Protein AF-A0A4Y7Q0K2-F1 (afdb_monomer_lite)

Organism: NCBI:txid50990

Radius of gyration: 13.65 Å; chains: 1; bounding box: 32×36×33 Å

Sequence (118 aa):
MREDTLIECLKYTPNLRTNSIDCTNTTLRALTVDDSDPSTILCPSLQCLKLGGAAGFSNDTMKALILSRWGANESHNAYVPGKELKQVGYRPRPTDKWLESDHEIAKCINEGFSFSDE

Secondary structure (DSSP, 8-state):
--HHHHHHHHHT-TT--EEEE--BHHHHHHTS--TT-GGG-S-TT--EEEE-TT-B--HHHHHHHHHHHB----SS----TT-B--EEE----TT-THHHH-HHHHHHHHTT-EEE--

Structure (mmCIF, N/CA/C/O backbone):
data_AF-A0A4Y7Q0K2-F1
#
_entry.id   AF-A0A4Y7Q0K2-F1
#
loop_
_atom_site.group_PDB
_atom_site.id
_atom_site.type_symbol
_atom_site.label_atom_id
_atom_site.label_alt_id
_atom_site.label_comp_id
_atom_site.label_asym_id
_atom_site.label_entity_id
_atom_site.label_seq_id
_atom_site.pdbx_PDB_ins_code
_atom_site.Cartn_x
_atom_site.Cartn_y
_atom_site.Cartn_z
_atom_site.occupancy
_atom_site.B_iso_or_equiv
_atom_site.auth_seq_id
_atom_site.auth_comp_id
_atom_site.auth_asym_id
_atom_site.auth_atom_id
_atom_site.pdbx_PDB_model_num
ATOM 1 N N . MET A 1 1 ? 7.693 -18.795 -1.993 1.00 64.81 1 MET A N 1
ATOM 2 C CA . MET A 1 1 ? 6.332 -18.861 -1.408 1.00 64.81 1 MET A CA 1
ATOM 3 C C . MET A 1 1 ? 5.335 -18.619 -2.538 1.00 64.81 1 MET A C 1
ATOM 5 O O . MET A 1 1 ? 5.685 -17.867 -3.438 1.00 64.81 1 MET A O 1
ATOM 9 N N . ARG A 1 2 ? 4.171 -19.285 -2.569 1.00 83.44 2 ARG A N 1
ATOM 10 C CA . ARG A 1 2 ? 3.106 -18.954 -3.541 1.00 83.44 2 ARG A CA 1
ATOM 11 C C . ARG A 1 2 ? 2.334 -17.731 -3.044 1.00 83.44 2 ARG A C 1
ATOM 13 O O . ARG A 1 2 ? 2.215 -17.567 -1.832 1.00 83.44 2 ARG A O 1
ATOM 20 N N . GLU A 1 3 ? 1.807 -16.911 -3.950 1.00 83.81 3 GLU A N 1
ATOM 21 C CA . GLU A 1 3 ? 1.058 -15.701 -3.572 1.00 83.81 3 GLU A CA 1
ATOM 22 C C . GLU A 1 3 ? -0.149 -16.012 -2.679 1.00 83.81 3 GLU A C 1
ATOM 24 O O . GLU A 1 3 ? -0.356 -15.325 -1.686 1.00 83.81 3 GLU A O 1
ATOM 29 N N . ASP A 1 4 ? -0.875 -17.101 -2.947 1.00 87.25 4 ASP A N 1
ATOM 30 C CA . ASP A 1 4 ? -2.029 -17.503 -2.131 1.00 87.25 4 ASP A CA 1
ATOM 31 C C . ASP A 1 4 ? -1.639 -17.783 -0.675 1.00 87.25 4 ASP A C 1
ATOM 33 O O . ASP A 1 4 ? -2.311 -17.339 0.253 1.00 87.25 4 ASP A O 1
ATOM 37 N N . THR A 1 5 ? -0.506 -18.465 -0.469 1.00 90.00 5 THR A N 1
ATOM 38 C CA . THR A 1 5 ? 0.027 -18.745 0.870 1.00 90.00 5 THR A CA 1
ATOM 39 C C . THR A 1 5 ? 0.435 -17.456 1.577 1.00 90.00 5 THR A C 1
ATOM 41 O O . THR A 1 5 ? 0.188 -17.312 2.769 1.00 90.00 5 THR A O 1
ATOM 44 N N . LEU A 1 6 ? 1.031 -16.502 0.853 1.00 88.50 6 LEU A N 1
ATOM 45 C CA . LEU A 1 6 ? 1.370 -15.197 1.417 1.00 88.50 6 LEU A CA 1
ATOM 46 C C . LEU A 1 6 ? 0.106 -14.446 1.854 1.00 88.50 6 LEU A C 1
ATOM 48 O O . LEU A 1 6 ? 0.035 -13.981 2.988 1.00 88.50 6 LEU A O 1
ATOM 52 N N . ILE A 1 7 ? -0.895 -14.356 0.977 1.00 90.56 7 ILE A N 1
ATOM 53 C CA . ILE A 1 7 ? -2.177 -13.695 1.257 1.00 90.56 7 ILE A CA 1
ATOM 54 C C . ILE A 1 7 ? -2.861 -14.335 2.470 1.00 90.56 7 ILE A C 1
ATOM 56 O O . ILE A 1 7 ? -3.371 -13.630 3.339 1.00 90.56 7 ILE A O 1
ATOM 60 N N . GLU A 1 8 ? -2.835 -15.662 2.567 1.00 90.81 8 GLU A N 1
ATOM 61 C CA . GLU A 1 8 ? -3.354 -16.389 3.721 1.00 90.81 8 GLU A CA 1
ATOM 62 C C . GLU A 1 8 ? -2.594 -16.035 5.006 1.00 90.81 8 GLU A C 1
ATOM 64 O O . GLU A 1 8 ? -3.220 -15.691 6.006 1.00 90.81 8 GLU A O 1
ATOM 69 N N . CYS A 1 9 ? -1.258 -16.002 4.985 1.00 91.44 9 CYS A N 1
ATOM 70 C CA . CYS A 1 9 ? -0.466 -15.560 6.137 1.00 91.44 9 CYS A CA 1
ATOM 71 C C . CYS A 1 9 ? -0.786 -14.113 6.561 1.00 91.44 9 CYS A C 1
AT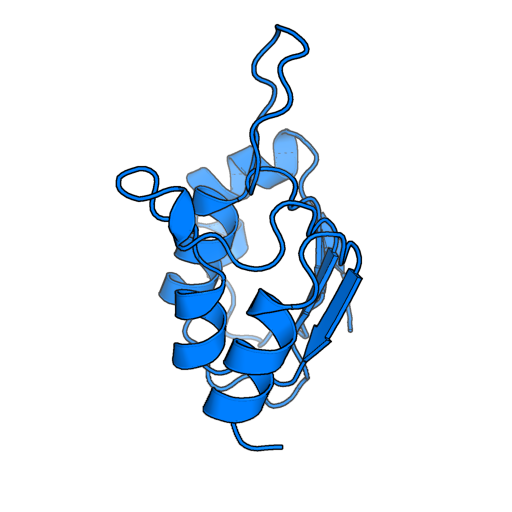OM 73 O O . CYS A 1 9 ? -0.820 -13.811 7.75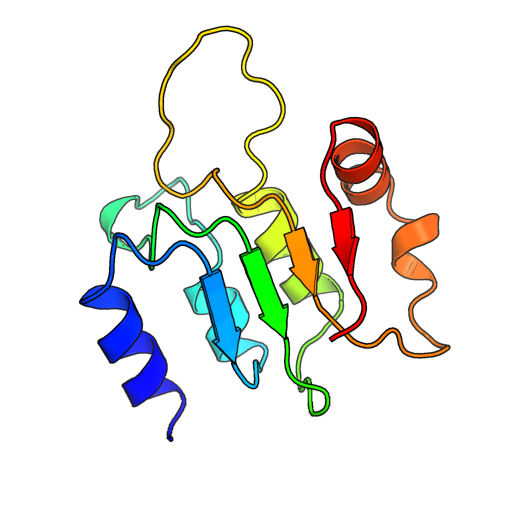7 1.00 91.44 9 CYS A O 1
ATOM 75 N N . LEU A 1 10 ? -1.055 -13.219 5.604 1.00 90.62 10 LEU A N 1
ATOM 76 C CA . LEU A 1 10 ? -1.409 -11.823 5.881 1.00 90.62 10 LEU A CA 1
ATOM 77 C C . LEU A 1 10 ? -2.761 -11.696 6.605 1.00 90.62 10 LEU A C 1
ATOM 79 O O . LEU A 1 10 ? -2.898 -10.853 7.493 1.00 90.62 10 LEU A O 1
ATOM 83 N N . LYS A 1 11 ? -3.729 -12.585 6.327 1.00 90.56 11 LYS A N 1
ATOM 84 C CA . LYS A 1 11 ? -5.006 -12.649 7.072 1.00 90.56 11 LYS A CA 1
ATOM 85 C C . LYS A 1 11 ? -4.800 -12.920 8.562 1.00 90.56 11 LYS A C 1
ATOM 87 O O . LYS A 1 11 ? -5.517 -12.374 9.395 1.00 90.56 11 LYS A O 1
ATOM 92 N N . TYR A 1 12 ? -3.804 -13.736 8.905 1.00 91.88 12 TYR A N 1
ATOM 93 C CA . TYR A 1 12 ? -3.497 -14.105 10.289 1.00 91.88 12 TYR A CA 1
ATOM 94 C C . TYR A 1 12 ? -2.529 -13.139 10.990 1.00 91.88 12 TYR A C 1
ATOM 96 O O . TYR A 1 12 ? -2.161 -13.366 12.142 1.00 91.88 12 TYR A O 1
ATOM 104 N N . THR A 1 13 ? -2.122 -12.047 10.334 1.00 92.88 13 THR A N 1
ATOM 105 C CA . THR A 1 13 ? -1.173 -11.063 10.883 1.00 92.88 13 THR A CA 1
ATOM 106 C C . THR A 1 13 ? -1.729 -9.630 10.832 1.00 92.88 13 THR A C 1
ATOM 108 O O . THR A 1 13 ? -1.131 -8.737 10.230 1.00 92.88 13 THR A O 1
ATOM 111 N N . PRO A 1 14 ? -2.866 -9.347 11.502 1.00 90.88 14 PRO A N 1
ATOM 112 C CA . PRO A 1 14 ? -3.542 -8.051 11.392 1.00 90.88 14 PRO A CA 1
ATOM 113 C C . PRO A 1 14 ? -2.707 -6.870 11.915 1.00 90.88 14 PRO A C 1
ATOM 115 O O . PRO A 1 14 ? -2.812 -5.758 11.405 1.00 90.88 14 PRO A O 1
ATOM 118 N N . ASN A 1 15 ? -1.831 -7.127 12.891 1.00 92.88 15 ASN A N 1
ATOM 119 C CA . ASN A 1 15 ? -0.968 -6.126 13.522 1.00 92.88 15 ASN A CA 1
ATOM 120 C C . ASN A 1 15 ? 0.361 -5.900 12.774 1.00 92.88 15 ASN A C 1
ATOM 122 O O . ASN A 1 15 ? 1.262 -5.249 13.310 1.00 92.88 15 ASN A O 1
ATOM 126 N N . LEU A 1 16 ? 0.532 -6.477 11.578 1.00 93.44 16 LEU A N 1
ATOM 127 C CA . LEU A 1 16 ? 1.751 -6.321 10.790 1.00 93.44 16 LEU A CA 1
ATOM 128 C C . LEU A 1 16 ? 1.907 -4.861 10.352 1.00 93.44 16 LEU A C 1
ATOM 130 O O . LEU A 1 16 ? 1.115 -4.361 9.560 1.00 93.44 16 LEU A O 1
ATOM 134 N N . ARG A 1 17 ? 2.944 -4.188 10.864 1.00 92.62 17 ARG A N 1
ATOM 135 C CA . ARG A 1 17 ? 3.222 -2.770 10.567 1.00 92.62 17 ARG A CA 1
ATOM 136 C C . ARG A 1 17 ? 4.161 -2.560 9.395 1.00 92.62 17 ARG A C 1
ATOM 138 O O . ARG A 1 17 ? 3.999 -1.604 8.643 1.00 92.62 17 ARG A O 1
ATOM 145 N N . THR A 1 18 ? 5.121 -3.459 9.245 1.00 90.94 18 THR A N 1
ATOM 146 C CA . THR A 1 18 ? 6.129 -3.399 8.193 1.00 90.94 18 THR A CA 1
ATOM 147 C C . THR A 1 18 ? 6.175 -4.741 7.502 1.00 90.94 18 THR A C 1
ATOM 149 O O . THR A 1 18 ? 6.262 -5.768 8.174 1.00 90.94 18 THR A O 1
ATOM 152 N N . ASN A 1 19 ? 6.140 -4.735 6.175 1.00 87.81 19 ASN A N 1
ATOM 153 C CA . ASN A 1 19 ? 6.296 -5.946 5.387 1.00 87.81 19 ASN A CA 1
ATOM 154 C C . ASN A 1 19 ? 7.265 -5.724 4.226 1.00 87.81 19 ASN A C 1
ATOM 156 O O . ASN A 1 19 ? 7.330 -4.625 3.680 1.00 87.81 19 ASN A O 1
ATOM 160 N N . SER A 1 20 ? 7.994 -6.772 3.851 1.00 88.50 20 SER A N 1
ATOM 161 C CA . SER A 1 20 ? 8.878 -6.793 2.687 1.00 88.50 20 SER A CA 1
ATOM 162 C C . SER A 1 20 ? 8.565 -8.030 1.873 1.00 88.50 20 SER A C 1
ATOM 164 O O . SER A 1 20 ? 8.802 -9.145 2.334 1.00 88.50 20 SER A O 1
ATOM 166 N N . ILE A 1 21 ? 7.993 -7.834 0.691 1.00 82.25 21 ILE A N 1
ATOM 167 C CA . ILE A 1 21 ? 7.476 -8.922 -0.134 1.00 82.25 21 ILE A CA 1
ATOM 168 C C . ILE A 1 21 ? 7.705 -8.639 -1.613 1.00 82.25 21 ILE A C 1
ATOM 170 O O . ILE A 1 21 ? 7.562 -7.511 -2.088 1.00 82.25 21 ILE A O 1
ATOM 174 N N . ASP A 1 22 ? 8.025 -9.698 -2.349 1.00 81.31 22 ASP A N 1
ATOM 175 C CA . ASP A 1 22 ? 8.008 -9.675 -3.806 1.00 81.31 22 ASP A CA 1
ATOM 176 C C . ASP A 1 22 ? 6.550 -9.612 -4.267 1.00 81.31 22 ASP A C 1
ATOM 178 O O . ASP A 1 22 ? 5.830 -10.612 -4.281 1.00 81.31 22 ASP A O 1
ATOM 182 N N . CYS A 1 23 ? 6.089 -8.405 -4.584 1.00 78.81 23 CYS A N 1
ATOM 183 C CA . CYS A 1 23 ? 4.707 -8.166 -4.969 1.00 78.81 23 CYS A CA 1
ATOM 184 C C . CYS A 1 23 ? 4.485 -8.372 -6.469 1.00 78.81 23 CYS A C 1
ATOM 186 O O . CYS A 1 23 ? 5.225 -7.857 -7.312 1.00 78.81 23 CYS A O 1
ATOM 188 N N . THR A 1 24 ? 3.367 -9.014 -6.803 1.00 86.56 24 THR A N 1
ATOM 189 C CA . THR A 1 24 ? 2.710 -8.852 -8.105 1.00 86.56 24 THR A CA 1
ATOM 190 C C . THR A 1 24 ? 1.449 -7.994 -7.958 1.00 86.56 24 THR A C 1
ATOM 192 O O . THR A 1 24 ? 1.070 -7.591 -6.853 1.00 86.56 24 THR A O 1
ATOM 195 N N . ASN A 1 25 ? 0.756 -7.744 -9.073 1.00 88.44 25 ASN A N 1
ATOM 196 C CA . ASN A 1 25 ? -0.570 -7.127 -9.048 1.00 88.44 25 ASN A CA 1
ATOM 197 C C . ASN A 1 25 ? -1.562 -7.871 -8.140 1.00 88.44 25 ASN A C 1
ATOM 199 O O . ASN A 1 25 ? -2.383 -7.221 -7.500 1.00 88.44 25 ASN A O 1
ATOM 203 N N . THR A 1 26 ? -1.493 -9.203 -8.058 1.00 89.75 26 THR A N 1
ATOM 204 C CA . THR A 1 26 ? -2.388 -10.008 -7.211 1.00 89.75 26 THR A CA 1
ATOM 205 C C . THR A 1 26 ? -2.204 -9.644 -5.742 1.00 89.75 26 THR A C 1
ATOM 207 O O . THR A 1 26 ? -3.166 -9.323 -5.046 1.00 89.75 26 THR A O 1
ATOM 210 N N . THR A 1 27 ? -0.950 -9.622 -5.291 1.00 89.88 27 THR A N 1
ATOM 211 C CA . THR A 1 27 ? -0.608 -9.312 -3.903 1.00 89.88 27 THR A CA 1
ATOM 212 C C . THR A 1 27 ? -0.948 -7.861 -3.542 1.00 89.88 27 THR A C 1
ATOM 214 O O . THR A 1 27 ? -1.524 -7.613 -2.484 1.00 89.88 27 THR A O 1
ATOM 217 N N . LEU A 1 28 ? -0.682 -6.896 -4.433 1.00 90.75 28 LEU A N 1
ATOM 218 C CA . LEU A 1 28 ? -1.064 -5.496 -4.197 1.00 90.75 28 LEU A CA 1
ATOM 219 C C . LEU A 1 28 ? -2.581 -5.294 -4.149 1.00 90.75 28 LEU A C 1
ATOM 221 O O . LEU A 1 28 ? -3.060 -4.537 -3.308 1.00 90.75 28 LEU A O 1
ATOM 225 N N . ARG A 1 29 ? -3.346 -5.977 -5.009 1.00 91.44 29 ARG A N 1
ATOM 226 C CA . ARG A 1 29 ? -4.816 -5.933 -4.971 1.00 91.44 29 ARG A CA 1
ATOM 227 C C . ARG A 1 29 ? -5.361 -6.506 -3.674 1.00 91.44 29 ARG A C 1
ATOM 229 O O . ARG A 1 29 ? -6.247 -5.904 -3.091 1.00 91.44 29 ARG A O 1
ATOM 236 N N . ALA A 1 30 ? -4.801 -7.614 -3.193 1.00 91.25 30 ALA A N 1
ATOM 237 C CA . ALA A 1 30 ? -5.190 -8.191 -1.907 1.00 91.25 30 ALA A CA 1
ATOM 238 C C . ALA A 1 30 ? -4.886 -7.250 -0.725 1.00 91.25 30 ALA A C 1
ATOM 240 O O . ALA A 1 30 ? -5.594 -7.252 0.277 1.00 91.25 30 ALA A O 1
ATOM 241 N N . LEU A 1 31 ? -3.838 -6.432 -0.843 1.00 92.00 31 LEU A N 1
ATOM 242 C CA . LEU A 1 31 ? -3.514 -5.374 0.111 1.00 92.00 31 LEU A CA 1
ATOM 243 C C . LEU A 1 31 ? -4.296 -4.076 -0.153 1.00 92.00 31 LEU A C 1
ATOM 245 O O . LEU A 1 31 ? -4.224 -3.161 0.649 1.00 92.00 31 LEU A O 1
ATOM 249 N N . THR A 1 32 ? -5.042 -3.933 -1.240 1.00 93.25 32 THR A N 1
ATOM 250 C CA . THR A 1 32 ? -5.858 -2.730 -1.456 1.00 93.25 32 THR A CA 1
ATOM 251 C C . THR A 1 32 ? -7.079 -2.802 -0.541 1.00 93.25 32 THR A C 1
ATOM 253 O O . THR A 1 32 ? -7.663 -3.869 -0.372 1.00 93.25 32 THR A O 1
ATOM 256 N N . VAL A 1 33 ? -7.438 -1.691 0.101 1.00 91.38 33 VAL A N 1
ATOM 257 C CA . VAL A 1 33 ? -8.615 -1.645 0.980 1.00 91.38 33 VAL A CA 1
ATOM 258 C C . VAL A 1 33 ? -9.859 -1.399 0.140 1.00 91.38 33 VAL A C 1
ATOM 260 O O . VAL A 1 33 ? -9.917 -0.424 -0.608 1.00 91.38 33 VAL A O 1
ATOM 263 N N . ASP A 1 34 ? -10.846 -2.277 0.285 1.00 88.12 34 ASP A N 1
ATOM 264 C CA . ASP A 1 34 ? -12.196 -2.062 -0.218 1.00 88.12 34 ASP A CA 1
ATOM 265 C C . ASP A 1 34 ? -13.060 -1.501 0.916 1.00 88.12 34 ASP A C 1
ATOM 267 O O . ASP A 1 34 ? -13.396 -2.205 1.869 1.00 88.12 34 ASP A O 1
ATOM 271 N N . ASP A 1 35 ? -13.410 -0.218 0.820 1.00 81.50 35 ASP A N 1
ATOM 272 C CA . ASP A 1 35 ? -14.228 0.461 1.830 1.00 81.50 35 ASP A CA 1
ATOM 273 C C . ASP A 1 35 ? -15.663 -0.113 1.912 1.00 81.50 35 ASP A C 1
ATOM 275 O O . ASP A 1 35 ? -16.379 0.163 2.876 1.00 81.50 35 ASP A O 1
ATOM 279 N N . SER A 1 36 ? -16.092 -0.932 0.938 1.00 86.12 36 SER A N 1
ATOM 280 C CA . SER A 1 36 ? -17.392 -1.617 0.968 1.00 86.12 36 SER A CA 1
ATOM 281 C C . SER A 1 36 ? -17.407 -2.891 1.821 1.00 86.12 36 SER A C 1
ATOM 283 O O . SER A 1 36 ? -18.476 -3.289 2.289 1.00 86.12 36 SER A O 1
ATOM 285 N N . ASP A 1 37 ? -16.242 -3.500 2.076 1.00 86.00 37 ASP A N 1
ATOM 286 C CA . ASP A 1 37 ? -16.112 -4.713 2.887 1.00 86.00 37 ASP A CA 1
ATOM 287 C C . ASP A 1 37 ? -14.865 -4.667 3.795 1.00 86.00 37 ASP A C 1
ATOM 289 O O . ASP A 1 37 ? -13.810 -5.233 3.468 1.00 86.00 37 ASP A O 1
ATOM 293 N N . PRO A 1 38 ? -14.976 -4.062 4.995 1.00 81.44 38 PRO A N 1
ATOM 294 C CA . PRO A 1 38 ? -13.856 -3.937 5.923 1.00 81.44 38 PRO A CA 1
ATOM 295 C C . PRO A 1 38 ? -13.361 -5.288 6.465 1.00 81.44 38 PRO A C 1
ATOM 297 O O . PRO A 1 38 ? -12.270 -5.355 7.032 1.00 81.44 38 PRO A O 1
ATOM 300 N N . SER A 1 39 ? -14.124 -6.378 6.298 1.00 84.44 39 SER A N 1
ATOM 301 C CA . SER A 1 39 ? -13.715 -7.714 6.752 1.00 84.44 39 SER A CA 1
ATOM 302 C C . SER A 1 39 ? -12.604 -8.324 5.890 1.00 84.44 39 SER A C 1
ATOM 304 O O . SER A 1 39 ? -11.918 -9.252 6.322 1.00 84.44 39 SER A O 1
ATOM 306 N N . THR A 1 40 ? -12.383 -7.772 4.693 1.00 87.19 40 THR A N 1
ATOM 307 C CA . THR A 1 40 ? -11.357 -8.231 3.745 1.00 87.19 40 THR A CA 1
ATOM 308 C C . THR A 1 40 ? -10.004 -7.540 3.923 1.00 87.19 40 THR A C 1
ATOM 310 O O . THR A 1 40 ? -9.027 -7.937 3.285 1.00 87.19 40 THR A O 1
ATOM 313 N N . ILE A 1 41 ? -9.910 -6.547 4.815 1.00 91.00 41 ILE A N 1
ATOM 314 C CA . ILE A 1 41 ? -8.693 -5.758 5.029 1.00 91.00 41 ILE A CA 1
ATOM 315 C C . ILE A 1 41 ? -7.570 -6.640 5.589 1.00 91.00 41 ILE A C 1
ATOM 317 O O . ILE A 1 41 ? -7.565 -7.036 6.755 1.00 91.00 41 ILE A O 1
ATOM 321 N N . LEU A 1 42 ? -6.560 -6.894 4.759 1.00 92.38 42 LEU A N 1
ATOM 322 C CA . LEU A 1 42 ? -5.346 -7.601 5.164 1.00 92.38 42 LEU A CA 1
ATOM 323 C C . LEU A 1 42 ? -4.373 -6.654 5.860 1.00 92.38 42 LEU A C 1
ATOM 325 O O . LEU A 1 42 ? -3.996 -5.648 5.275 1.00 92.38 42 LEU A O 1
ATOM 329 N N . CYS A 1 43 ? -3.889 -6.986 7.056 1.00 92.75 43 CYS A N 1
ATOM 330 C CA . CYS A 1 43 ? -2.941 -6.136 7.794 1.00 92.75 43 CYS A CA 1
ATOM 331 C C . CYS A 1 43 ? -3.434 -4.675 7.927 1.00 92.75 43 CYS A C 1
ATOM 333 O O . CYS A 1 43 ? -2.808 -3.766 7.374 1.00 92.75 43 CYS A O 1
ATOM 335 N N . PRO A 1 44 ? -4.551 -4.422 8.637 1.00 92.38 44 PRO A N 1
ATOM 336 C CA . PRO A 1 44 ? -5.088 -3.073 8.828 1.00 92.38 44 PRO A CA 1
ATOM 337 C C . PRO A 1 44 ? -4.073 -2.089 9.422 1.00 92.38 44 PRO A C 1
ATOM 339 O O . PRO A 1 44 ? -4.180 -0.894 9.160 1.00 92.38 44 PRO A O 1
ATOM 342 N N . SER A 1 45 ? -3.078 -2.587 10.166 1.00 92.25 45 SER A N 1
ATOM 343 C CA . SER A 1 45 ? -2.008 -1.777 10.755 1.00 92.25 45 SER A CA 1
ATOM 344 C C . SER A 1 45 ? -0.769 -1.584 9.886 1.00 92.25 45 SER A C 1
ATOM 346 O O . SER A 1 45 ? 0.263 -1.147 10.400 1.00 92.25 45 SER A O 1
ATOM 348 N N . LEU A 1 46 ? -0.826 -1.912 8.591 1.00 93.44 46 LEU A N 1
ATOM 349 C CA . LEU A 1 46 ? 0.328 -1.782 7.707 1.00 93.44 46 LEU A CA 1
ATOM 350 C C . LEU A 1 46 ? 0.678 -0.308 7.471 1.00 93.44 46 LEU A C 1
ATOM 352 O O . LEU A 1 46 ? -0.097 0.439 6.883 1.00 93.44 46 LEU A O 1
ATOM 356 N N . GLN A 1 47 ? 1.886 0.075 7.880 1.00 93.62 47 GLN A N 1
ATOM 357 C CA . GLN A 1 47 ? 2.429 1.430 7.764 1.00 93.62 47 GLN A CA 1
ATOM 358 C C . GLN A 1 47 ? 3.533 1.523 6.711 1.00 93.62 47 GLN A C 1
ATOM 360 O O . GLN A 1 47 ? 3.635 2.530 6.012 1.00 93.62 47 GLN A O 1
ATOM 365 N N . CYS A 1 48 ? 4.338 0.472 6.572 1.00 93.00 48 CYS A N 1
ATOM 366 C CA . CYS A 1 48 ? 5.473 0.428 5.660 1.00 93.00 48 CYS A CA 1
ATOM 367 C C . CYS A 1 48 ? 5.403 -0.836 4.800 1.00 93.00 48 CYS A C 1
ATOM 369 O O . CYS A 1 48 ? 5.374 -1.952 5.323 1.00 93.00 48 CYS A O 1
ATOM 371 N N . LEU A 1 49 ? 5.427 -0.673 3.480 1.00 92.12 49 LEU A N 1
ATOM 372 C CA . LEU A 1 49 ? 5.469 -1.793 2.545 1.00 92.12 49 LEU A CA 1
ATOM 373 C C . LEU A 1 49 ? 6.688 -1.672 1.636 1.00 92.12 49 LEU A C 1
ATOM 375 O O . LEU A 1 49 ? 6.772 -0.742 0.845 1.00 92.12 49 LEU A O 1
ATOM 379 N N . LYS A 1 50 ? 7.616 -2.623 1.731 1.00 90.62 50 LYS A N 1
ATOM 380 C CA . LYS A 1 50 ? 8.729 -2.765 0.795 1.00 90.62 50 LYS A CA 1
ATOM 381 C C . LYS A 1 50 ? 8.345 -3.743 -0.310 1.00 90.62 50 LYS A C 1
ATOM 383 O O . LYS A 1 50 ? 8.025 -4.903 -0.044 1.00 90.62 50 LYS A O 1
ATOM 388 N N . LEU A 1 51 ? 8.351 -3.241 -1.532 1.00 86.56 51 LEU A N 1
ATOM 389 C CA . LEU A 1 51 ? 8.065 -3.958 -2.759 1.00 86.56 51 LEU A CA 1
ATOM 390 C C . LEU A 1 51 ? 9.390 -4.415 -3.354 1.00 86.56 51 LEU A C 1
ATOM 392 O O . LEU A 1 51 ? 10.163 -3.564 -3.775 1.00 86.56 51 LEU A O 1
ATOM 396 N N . GLY A 1 52 ? 9.619 -5.728 -3.381 1.00 77.50 52 GLY A N 1
ATOM 397 C CA . GLY A 1 52 ? 10.863 -6.320 -3.877 1.00 77.50 52 GLY A CA 1
ATOM 398 C C . GLY A 1 52 ? 11.220 -5.940 -5.324 1.00 77.50 52 GLY A C 1
ATOM 399 O O . GLY A 1 52 ? 10.345 -5.701 -6.165 1.00 77.50 52 GLY A O 1
ATOM 400 N N . GLY A 1 53 ? 12.518 -5.957 -5.648 1.00 65.81 53 GLY A N 1
ATOM 401 C CA . GLY A 1 53 ? 13.068 -5.460 -6.916 1.00 65.81 53 GLY A CA 1
ATOM 402 C C . GLY A 1 53 ? 12.597 -6.186 -8.186 1.00 65.81 53 GLY A C 1
ATOM 403 O O . GLY A 1 53 ? 12.755 -5.662 -9.291 1.00 65.81 53 GLY A O 1
ATOM 404 N N . ALA A 1 54 ? 11.977 -7.363 -8.049 1.00 61.09 54 ALA A N 1
ATOM 405 C CA . ALA A 1 54 ? 11.350 -8.123 -9.136 1.00 61.09 54 ALA A CA 1
ATOM 406 C C . ALA A 1 54 ? 9.845 -7.817 -9.315 1.00 61.09 54 ALA A C 1
ATOM 408 O O . ALA A 1 54 ? 9.113 -8.606 -9.908 1.00 61.09 54 ALA A O 1
ATOM 409 N N . ALA A 1 55 ? 9.395 -6.667 -8.813 1.00 64.12 55 ALA A N 1
ATOM 410 C CA . A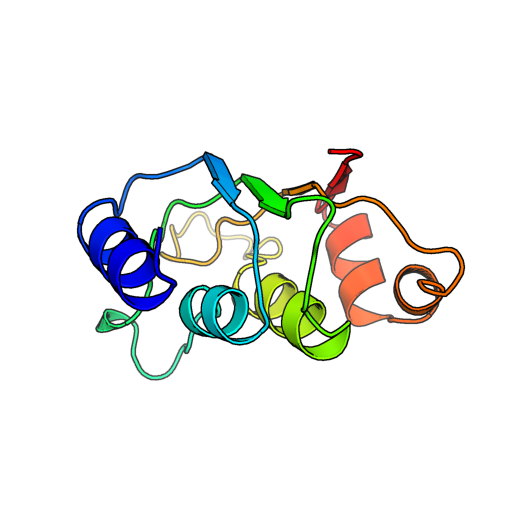LA A 1 55 ? 8.066 -6.084 -8.944 1.00 64.12 55 ALA A CA 1
ATOM 411 C C . ALA A 1 55 ? 7.362 -6.362 -10.292 1.00 64.12 55 ALA A C 1
ATOM 413 O O . ALA A 1 55 ? 7.619 -5.703 -11.307 1.00 64.12 55 ALA A O 1
ATOM 414 N N . GLY A 1 56 ? 6.437 -7.325 -10.298 1.00 76.06 56 GLY A N 1
ATOM 415 C CA . GLY A 1 56 ? 5.577 -7.667 -11.439 1.00 76.06 56 GLY A CA 1
ATOM 416 C C . GLY A 1 56 ? 4.266 -6.877 -11.464 1.00 76.06 56 GLY A C 1
ATOM 417 O O . GLY A 1 56 ? 3.260 -7.377 -11.966 1.00 76.06 56 GLY A O 1
ATOM 418 N N . PHE A 1 57 ? 4.236 -5.694 -10.850 1.00 83.31 57 PHE A N 1
ATOM 419 C CA . PHE A 1 57 ? 3.030 -4.884 -10.715 1.00 83.31 57 PHE A CA 1
ATOM 420 C C . PHE A 1 57 ? 3.003 -3.678 -11.657 1.00 83.31 57 PHE A C 1
ATOM 422 O O . PHE A 1 57 ? 4.033 -3.233 -12.159 1.00 83.31 57 PHE A O 1
ATOM 429 N N . SER A 1 58 ? 1.800 -3.158 -11.903 1.00 87.25 58 SER A N 1
ATOM 430 C CA . SER A 1 58 ? 1.569 -1.924 -12.651 1.00 87.25 58 SER A CA 1
ATOM 431 C C . SER A 1 58 ? 1.498 -0.707 -11.730 1.00 87.25 58 SER A C 1
ATOM 433 O O . SER A 1 58 ? 1.096 -0.810 -10.567 1.00 87.25 58 SER A O 1
ATOM 435 N N . ASN A 1 59 ? 1.804 0.463 -12.293 1.00 87.31 59 ASN A N 1
ATOM 436 C CA . ASN A 1 59 ? 1.675 1.751 -11.610 1.00 87.31 59 ASN A CA 1
ATOM 437 C C . ASN A 1 59 ? 0.239 1.983 -11.114 1.00 87.31 59 ASN A C 1
ATOM 439 O O . ASN A 1 59 ? 0.056 2.425 -9.987 1.00 87.31 59 ASN A O 1
ATOM 443 N N . ASP A 1 60 ? -0.776 1.585 -11.890 1.00 89.25 60 ASP A N 1
ATOM 444 C CA . ASP A 1 60 ? -2.186 1.706 -11.488 1.00 89.25 60 ASP A CA 1
ATOM 445 C C . ASP A 1 60 ? -2.506 0.909 -10.222 1.00 89.25 60 ASP A C 1
ATOM 447 O O . ASP A 1 60 ? -3.232 1.379 -9.349 1.00 89.25 60 ASP A O 1
ATOM 451 N N . THR A 1 61 ? -1.950 -0.299 -10.097 1.00 90.19 61 THR A N 1
ATOM 452 C CA . THR A 1 61 ? -2.207 -1.146 -8.927 1.00 90.19 61 THR A CA 1
ATOM 453 C C . THR A 1 61 ? -1.487 -0.599 -7.696 1.00 90.19 61 THR A C 1
ATOM 455 O O . THR A 1 61 ? -2.038 -0.607 -6.597 1.00 90.19 61 THR A O 1
ATOM 458 N N . MET A 1 62 ? -0.277 -0.064 -7.875 1.00 90.44 62 MET A N 1
ATOM 459 C CA . MET A 1 62 ? 0.452 0.625 -6.811 1.00 90.44 62 MET A CA 1
ATOM 460 C C . MET A 1 62 ? -0.275 1.899 -6.364 1.00 90.44 62 MET A C 1
ATOM 462 O O . MET A 1 62 ? -0.438 2.124 -5.167 1.00 90.44 62 MET A O 1
ATOM 466 N N . LYS A 1 63 ? -0.775 2.696 -7.312 1.00 91.88 63 LYS A N 1
ATOM 467 C CA . LYS A 1 63 ? -1.598 3.876 -7.039 1.00 91.88 63 LYS A CA 1
ATOM 468 C C . LYS A 1 63 ? -2.853 3.506 -6.254 1.00 91.88 63 LYS A C 1
ATOM 470 O O . LYS A 1 63 ? -3.110 4.110 -5.217 1.00 91.88 63 LYS A O 1
ATOM 475 N N . ALA A 1 64 ? -3.602 2.501 -6.711 1.00 93.00 64 ALA A N 1
ATOM 476 C CA . ALA A 1 64 ? -4.812 2.036 -6.036 1.00 93.00 64 ALA A CA 1
ATOM 477 C C . ALA A 1 64 ? -4.526 1.618 -4.587 1.00 93.00 64 ALA A C 1
ATOM 479 O O . ALA A 1 64 ? -5.246 2.032 -3.680 1.00 93.00 64 ALA A O 1
ATOM 480 N N . LEU A 1 65 ? -3.433 0.882 -4.351 1.00 93.19 65 LEU A N 1
ATOM 481 C CA . LEU A 1 65 ? -3.002 0.533 -3.001 1.00 93.19 65 LEU A CA 1
ATOM 482 C C . LEU A 1 65 ? -2.775 1.788 -2.148 1.00 93.19 65 LEU A C 1
ATOM 484 O O . LEU A 1 65 ? -3.347 1.887 -1.064 1.00 93.19 65 LEU A O 1
ATOM 488 N N . ILE A 1 66 ? -1.956 2.728 -2.631 1.00 92.94 66 ILE A N 1
ATOM 489 C CA . ILE A 1 66 ? -1.597 3.941 -1.886 1.00 92.94 66 ILE A CA 1
ATOM 490 C C . ILE A 1 66 ? -2.851 4.742 -1.551 1.00 92.94 66 ILE A C 1
ATOM 492 O O . ILE A 1 66 ? -3.090 5.011 -0.381 1.00 92.94 66 ILE A O 1
ATOM 496 N N . LEU A 1 67 ? -3.689 5.053 -2.540 1.00 92.06 67 LEU A N 1
ATOM 497 C CA . LEU A 1 67 ? -4.901 5.846 -2.325 1.00 92.06 67 LEU A CA 1
ATOM 498 C C . LEU A 1 67 ? -5.908 5.136 -1.417 1.00 92.06 67 LEU A C 1
ATOM 500 O O . LEU A 1 67 ? -6.523 5.774 -0.568 1.00 92.06 67 LEU A O 1
ATOM 504 N N . SER A 1 68 ? -6.041 3.812 -1.539 1.00 92.62 68 SER A N 1
ATOM 505 C CA . SER A 1 68 ? -6.941 3.046 -0.674 1.00 92.62 68 SER A CA 1
ATOM 506 C C . SER A 1 68 ? -6.473 2.993 0.776 1.00 92.62 68 SER A C 1
ATOM 508 O O . SER A 1 68 ? -7.304 2.786 1.650 1.00 92.62 68 SER A O 1
ATOM 510 N N . ARG A 1 69 ? -5.173 3.158 1.047 1.00 92.19 69 ARG A N 1
ATOM 511 C CA . ARG A 1 69 ? -4.584 3.015 2.386 1.00 92.19 69 ARG A CA 1
ATOM 512 C C . ARG A 1 69 ? -4.041 4.301 2.982 1.00 92.19 69 ARG A C 1
ATOM 514 O O . ARG A 1 69 ? -3.611 4.297 4.132 1.00 92.19 69 ARG A O 1
ATOM 521 N N . TRP A 1 70 ? -4.024 5.381 2.219 1.00 89.75 70 TRP A N 1
ATOM 522 C CA . TRP A 1 70 ? -3.575 6.673 2.698 1.00 89.75 70 TRP A CA 1
ATOM 523 C C . TRP A 1 70 ? -4.688 7.333 3.510 1.00 89.75 70 TRP A C 1
ATOM 525 O O . TRP A 1 70 ? -5.681 7.806 2.964 1.00 89.75 70 TRP A O 1
ATOM 535 N N . GLY A 1 71 ? -4.521 7.368 4.830 1.00 77.88 71 GLY A N 1
ATOM 536 C CA . GLY A 1 71 ? -5.412 8.072 5.752 1.00 77.88 71 GLY A CA 1
ATOM 537 C C . GLY A 1 71 ? -5.062 9.549 5.884 1.00 77.88 71 GLY A C 1
ATOM 538 O O . GLY A 1 71 ? -4.757 9.993 6.990 1.00 77.88 71 GLY A O 1
ATOM 539 N N . ALA A 1 72 ? -5.052 10.291 4.770 1.00 64.19 72 ALA A N 1
ATOM 540 C CA . ALA A 1 72 ? -4.827 11.738 4.736 1.00 64.19 72 ALA A CA 1
ATOM 541 C C . ALA A 1 72 ? -5.604 12.452 5.850 1.00 64.19 72 ALA A C 1
ATOM 543 O O . ALA A 1 72 ? -6.816 12.577 5.725 1.00 64.19 72 ALA A O 1
ATOM 544 N N . ASN A 1 73 ? -4.909 12.910 6.903 1.00 55.22 73 ASN A N 1
ATOM 545 C CA . ASN A 1 73 ? -5.353 13.882 7.914 1.00 55.22 73 ASN A CA 1
ATOM 546 C C . ASN A 1 73 ? -6.882 14.079 8.019 1.00 55.22 73 ASN A C 1
ATOM 548 O O . ASN A 1 73 ? -7.385 15.196 7.873 1.00 55.22 73 ASN A O 1
ATOM 552 N N . GLU A 1 74 ? -7.636 13.020 8.326 1.00 53.41 74 GLU A N 1
ATOM 553 C CA . GLU A 1 74 ? -8.961 13.222 8.892 1.00 53.41 74 GLU A CA 1
ATOM 554 C C . GLU A 1 74 ? -8.709 13.834 10.265 1.00 53.41 74 GLU A C 1
ATOM 556 O O . GLU A 1 74 ? -8.169 13.207 11.178 1.00 53.41 74 GLU A O 1
ATOM 561 N N . SER A 1 75 ? -9.004 15.125 10.359 1.00 47.59 75 SER A N 1
ATOM 562 C CA . SER A 1 75 ? -8.670 16.070 11.424 1.00 47.59 75 SER A CA 1
ATOM 563 C C . SER A 1 75 ? -9.291 15.751 12.792 1.00 47.59 75 SER A C 1
ATOM 565 O O . SER A 1 75 ? -9.393 16.620 13.653 1.00 47.59 75 SER A O 1
ATOM 567 N N . HIS A 1 76 ? -9.666 14.498 13.040 1.00 46.75 76 HIS A N 1
ATOM 568 C CA . HIS A 1 76 ? -10.325 14.046 14.250 1.00 46.75 76 HIS A CA 1
ATOM 569 C C . HIS A 1 76 ? -9.968 12.596 14.593 1.00 46.75 76 HIS A C 1
ATOM 571 O O . HIS A 1 76 ? -10.839 11.753 14.487 1.00 46.75 76 HIS A O 1
ATOM 577 N N . ASN A 1 77 ? -8.729 12.321 15.039 1.00 51.78 77 ASN A N 1
ATOM 578 C CA . ASN A 1 77 ? -8.295 11.246 15.973 1.00 51.78 77 ASN A CA 1
ATOM 579 C C . ASN A 1 77 ? -8.901 9.819 15.876 1.00 51.78 77 ASN A C 1
ATOM 581 O O . ASN A 1 77 ? -8.663 8.998 16.765 1.00 51.78 77 ASN A O 1
ATOM 585 N N . ALA A 1 78 ? -9.669 9.486 14.847 1.00 61.31 78 ALA 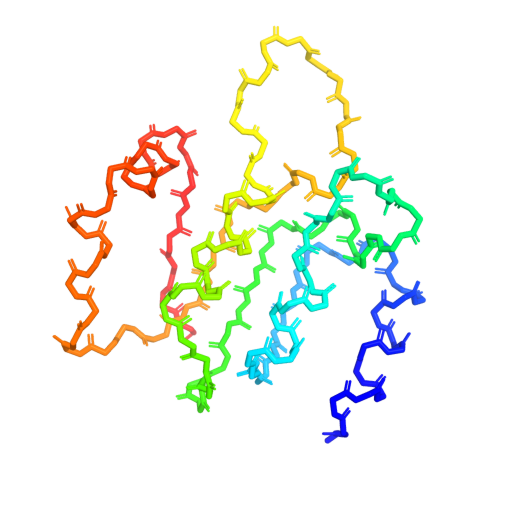A N 1
ATOM 586 C CA . ALA A 1 78 ? -10.351 8.220 14.717 1.00 61.31 78 ALA A CA 1
ATOM 587 C C . ALA A 1 78 ? -9.418 7.278 13.976 1.00 61.31 78 ALA A C 1
ATOM 589 O O . ALA A 1 78 ? -9.027 7.504 12.834 1.00 61.31 78 ALA A O 1
ATOM 590 N N . TYR A 1 79 ? -9.029 6.220 14.670 1.00 70.94 79 TYR A N 1
ATOM 591 C CA . TYR A 1 79 ? -8.365 5.092 14.057 1.00 70.94 79 TYR A CA 1
ATOM 592 C C . TYR A 1 79 ? -9.271 4.509 12.964 1.00 70.94 79 TYR A C 1
ATOM 594 O O . TYR A 1 79 ? -10.321 3.952 13.286 1.00 70.94 79 TYR A O 1
ATOM 602 N N . VAL A 1 80 ? -8.872 4.633 11.694 1.00 82.19 80 VAL A N 1
ATOM 603 C CA . VAL A 1 80 ? -9.538 3.966 10.567 1.00 82.19 80 VAL A CA 1
ATOM 604 C C . VAL A 1 80 ? -8.687 2.755 10.163 1.00 82.19 80 VAL A C 1
ATOM 606 O O . VAL A 1 80 ? -7.609 2.936 9.585 1.00 82.19 80 VAL A O 1
ATOM 609 N N . PRO A 1 81 ? -9.119 1.518 10.483 1.00 85.12 81 PRO A N 1
ATOM 610 C CA . PRO A 1 81 ? -8.380 0.311 10.123 1.00 85.12 81 PRO A CA 1
ATOM 611 C C . PRO A 1 81 ? -8.076 0.271 8.620 1.00 85.12 81 PRO A C 1
ATOM 613 O O . PRO A 1 81 ? -8.951 0.532 7.800 1.00 85.12 81 PRO A O 1
ATOM 616 N N . GLY A 1 82 ? -6.841 -0.068 8.245 1.00 87.38 82 GLY A N 1
ATOM 617 C CA . GLY A 1 82 ? -6.432 -0.184 6.841 1.00 87.38 82 GLY A CA 1
ATOM 618 C C . GLY A 1 82 ? -5.978 1.119 6.183 1.00 87.38 82 GLY A C 1
ATOM 619 O O . GLY A 1 82 ? -5.371 1.051 5.116 1.00 87.38 82 GLY A O 1
ATOM 620 N N . LYS A 1 83 ? -6.181 2.283 6.815 1.00 90.56 83 LYS A N 1
ATOM 621 C CA . LYS A 1 83 ? -5.750 3.596 6.296 1.00 90.56 83 LYS A CA 1
ATOM 622 C C . LYS A 1 83 ? -4.427 4.090 6.911 1.00 90.56 83 LYS A C 1
ATOM 624 O O . LYS A 1 83 ? -4.197 5.288 7.057 1.00 90.56 83 LYS A O 1
ATOM 629 N N . GLU A 1 84 ? -3.553 3.169 7.315 1.00 90.00 84 GLU A N 1
ATOM 630 C CA . GLU A 1 84 ? -2.323 3.486 8.056 1.00 90.00 84 GLU A CA 1
ATOM 631 C C . GLU A 1 84 ? -1.051 3.561 7.199 1.00 90.00 84 GLU A C 1
ATOM 633 O O . GLU A 1 84 ? 0.022 3.839 7.739 1.00 90.00 84 GLU A O 1
ATOM 638 N N . LEU A 1 85 ? -1.127 3.323 5.886 1.00 92.69 85 LEU A N 1
ATOM 639 C CA . LEU A 1 85 ? 0.066 3.217 5.045 1.00 92.69 85 LEU A CA 1
ATOM 640 C C . LEU A 1 85 ? 0.746 4.582 4.905 1.00 92.69 85 LEU A C 1
ATOM 642 O O . LEU A 1 85 ? 0.156 5.515 4.384 1.00 92.69 85 LEU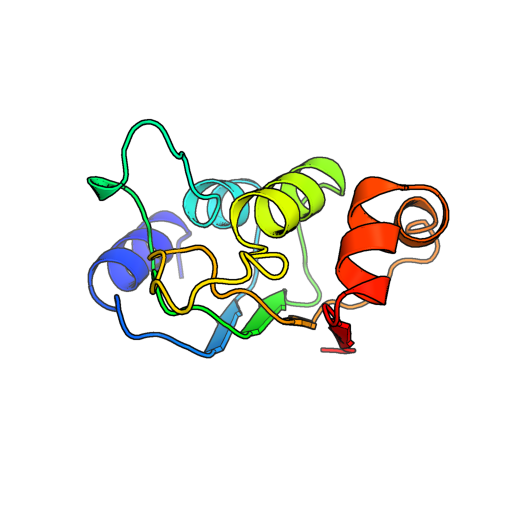 A O 1
ATOM 646 N N . LYS A 1 86 ? 2.005 4.690 5.332 1.00 92.62 86 LYS A N 1
ATOM 647 C CA . LYS A 1 86 ? 2.800 5.932 5.314 1.00 92.62 86 LYS A CA 1
ATOM 648 C C . LYS A 1 86 ? 3.958 5.898 4.338 1.00 92.62 86 LYS A C 1
ATOM 650 O O . LYS A 1 86 ? 4.453 6.947 3.925 1.00 92.62 86 LYS A O 1
ATOM 655 N N . GLN A 1 87 ? 4.434 4.700 4.028 1.00 92.69 87 GLN A N 1
ATOM 656 C CA . GLN A 1 87 ? 5.626 4.536 3.224 1.00 92.69 87 GLN A CA 1
ATOM 657 C C . GLN A 1 87 ? 5.533 3.319 2.320 1.00 92.69 87 GLN A C 1
ATOM 659 O O . GLN A 1 87 ? 5.167 2.225 2.762 1.00 92.69 87 GLN A O 1
ATOM 664 N N . VAL A 1 88 ? 5.950 3.508 1.070 1.00 91.38 88 VAL A N 1
ATOM 665 C CA . VAL A 1 88 ? 6.204 2.411 0.141 1.00 91.38 88 VAL A CA 1
ATOM 666 C C . VAL A 1 88 ? 7.660 2.449 -0.306 1.00 91.38 88 VAL A C 1
ATOM 668 O O . VAL A 1 88 ? 8.106 3.396 -0.949 1.00 91.38 88 VAL A O 1
ATOM 671 N N . GLY A 1 89 ? 8.401 1.405 0.051 1.00 89.94 89 GLY A N 1
ATOM 672 C CA . GLY A 1 89 ? 9.732 1.160 -0.478 1.00 89.94 89 GLY A CA 1
ATOM 673 C C . GLY A 1 89 ? 9.621 0.445 -1.814 1.00 89.94 89 GLY A C 1
ATOM 674 O O . GLY A 1 89 ? 8.950 -0.579 -1.885 1.00 89.94 89 GLY A O 1
ATOM 675 N N . TYR A 1 90 ? 10.225 0.972 -2.869 1.00 85.75 90 TYR A N 1
ATOM 676 C CA . TYR A 1 90 ? 10.305 0.290 -4.159 1.00 85.75 90 TYR A CA 1
ATOM 677 C C . TYR A 1 90 ? 11.471 0.876 -4.950 1.00 85.75 90 TYR A C 1
ATOM 679 O O . TYR A 1 90 ? 11.802 2.049 -4.793 1.00 85.75 90 TYR A O 1
ATOM 687 N N . ARG A 1 91 ? 12.085 0.074 -5.820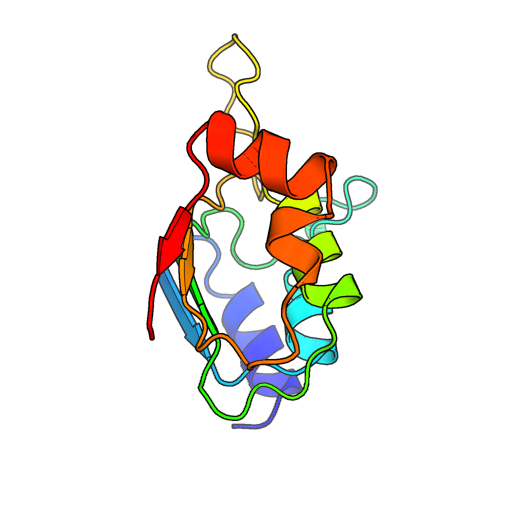 1.00 83.75 91 ARG A N 1
ATOM 688 C CA . ARG A 1 91 ? 13.129 0.563 -6.722 1.00 83.75 91 ARG A CA 1
ATOM 689 C C . ARG A 1 91 ? 12.490 1.261 -7.933 1.00 83.75 91 ARG A C 1
ATOM 691 O O . ARG A 1 91 ? 11.881 0.561 -8.751 1.00 83.75 91 ARG A O 1
ATOM 698 N N . PRO A 1 92 ? 12.661 2.587 -8.107 1.00 75.19 92 PRO A N 1
ATOM 699 C CA . PRO A 1 92 ? 12.105 3.299 -9.250 1.00 75.19 92 PRO A CA 1
ATOM 700 C C . PRO A 1 92 ? 12.715 2.800 -10.556 1.00 75.19 92 PRO A C 1
ATOM 702 O O . PRO A 1 92 ? 13.933 2.638 -10.683 1.00 75.19 92 PRO A O 1
ATOM 705 N N . ARG A 1 93 ? 11.871 2.579 -11.559 1.00 76.06 93 ARG A N 1
ATOM 706 C CA . ARG A 1 93 ? 12.301 2.356 -12.938 1.00 76.06 93 ARG A CA 1
ATOM 707 C C . ARG A 1 93 ? 12.418 3.706 -13.649 1.00 76.06 93 ARG A C 1
ATOM 709 O O . ARG A 1 93 ? 11.643 4.617 -13.371 1.00 76.06 93 ARG A O 1
ATOM 716 N N . PRO A 1 94 ? 13.306 3.846 -14.651 1.00 68.62 94 PRO A N 1
ATOM 717 C CA . PRO A 1 94 ? 13.398 5.067 -15.464 1.00 68.62 94 PRO A CA 1
ATOM 718 C C . PRO A 1 94 ? 12.076 5.488 -16.139 1.00 68.62 94 PRO A C 1
ATOM 720 O O . PRO A 1 94 ? 11.927 6.625 -16.582 1.00 68.62 94 PRO A O 1
ATOM 723 N N . THR A 1 95 ? 11.121 4.562 -16.244 1.00 68.25 95 THR A N 1
ATOM 724 C CA . THR A 1 95 ? 9.771 4.767 -16.782 1.00 68.25 95 THR A CA 1
ATOM 725 C C . THR A 1 95 ? 8.780 5.352 -15.776 1.00 68.25 95 THR A C 1
ATOM 727 O O . THR A 1 95 ? 7.676 5.719 -16.175 1.00 68.25 95 THR A O 1
ATOM 730 N N . ASP A 1 96 ? 9.145 5.483 -14.500 1.00 73.56 96 ASP A N 1
ATOM 731 C CA . ASP A 1 96 ? 8.215 5.814 -13.416 1.00 73.56 96 ASP A CA 1
ATOM 732 C C . ASP A 1 96 ? 7.982 7.326 -13.269 1.00 73.56 96 ASP A C 1
ATOM 734 O O . ASP A 1 96 ? 7.949 7.884 -12.180 1.00 73.56 96 ASP A O 1
ATOM 738 N N . LYS A 1 97 ? 7.753 8.012 -14.394 1.00 75.75 97 LYS A N 1
ATOM 739 C CA . LYS A 1 97 ? 7.428 9.452 -14.431 1.00 75.75 97 LYS A CA 1
ATOM 740 C C . LYS A 1 97 ? 6.042 9.785 -13.864 1.00 75.75 97 LYS A C 1
ATOM 742 O O . LYS A 1 97 ? 5.689 10.953 -13.717 1.00 75.75 97 LYS A O 1
ATOM 747 N N . TRP A 1 98 ? 5.237 8.762 -13.581 1.00 80.94 98 TRP A N 1
ATOM 748 C CA . TRP A 1 98 ? 3.872 8.918 -13.086 1.00 80.94 98 TRP A CA 1
ATOM 749 C C . TRP A 1 98 ? 3.830 9.548 -11.690 1.00 80.94 98 TRP A C 1
ATOM 751 O O . TRP A 1 98 ? 2.903 10.297 -11.422 1.00 80.94 98 TRP A O 1
ATOM 761 N N . LEU A 1 99 ? 4.845 9.345 -10.843 1.00 76.88 99 LEU A N 1
ATOM 762 C CA . LEU A 1 99 ? 4.887 9.936 -9.495 1.00 76.88 99 LEU A CA 1
ATOM 763 C C . LEU A 1 99 ? 4.894 11.462 -9.500 1.00 76.88 99 LEU A C 1
ATOM 765 O O . LEU A 1 99 ? 4.321 12.082 -8.612 1.00 76.88 99 LEU A O 1
ATOM 769 N N . GLU A 1 100 ? 5.530 12.059 -10.506 1.00 74.94 100 GLU A N 1
ATOM 770 C CA . GLU A 1 100 ? 5.599 13.514 -10.666 1.00 74.94 100 GLU A CA 1
ATOM 771 C C . GLU A 1 100 ? 4.360 14.074 -11.377 1.00 74.94 100 GLU A C 1
ATOM 773 O O . GLU A 1 100 ? 4.037 15.251 -11.235 1.00 74.94 100 GLU A O 1
ATOM 778 N N . SER A 1 101 ? 3.667 13.238 -12.156 1.00 84.38 101 SER A N 1
ATOM 779 C CA . SER A 1 101 ? 2.529 13.653 -12.987 1.00 84.38 101 SER A CA 1
ATOM 780 C C . SER A 1 101 ? 1.170 13.382 -12.334 1.00 84.38 101 SER A C 1
ATOM 782 O O . SER A 1 101 ? 0.164 13.958 -12.748 1.00 84.38 101 SER A O 1
ATOM 784 N N . ASP A 1 102 ? 1.114 12.496 -11.339 1.00 89.81 102 ASP A N 1
ATOM 785 C CA . ASP A 1 102 ? -0.120 12.088 -10.680 1.00 89.81 102 ASP A CA 1
ATOM 786 C C . ASP A 1 102 ? -0.457 13.014 -9.507 1.00 89.81 102 ASP A C 1
ATOM 788 O O . ASP A 1 102 ? 0.189 12.999 -8.458 1.00 89.81 102 ASP A O 1
ATOM 792 N N . HIS A 1 103 ? -1.494 13.832 -9.688 1.00 90.00 103 HIS A N 1
ATOM 793 C CA . HIS A 1 103 ? -1.893 14.832 -8.701 1.00 90.00 103 HIS A CA 1
ATOM 794 C C . HIS A 1 103 ? -2.331 14.221 -7.360 1.00 90.00 103 HIS A C 1
ATOM 796 O O . HIS A 1 103 ? -2.098 14.822 -6.312 1.00 90.00 103 HIS A O 1
ATOM 802 N N . GLU A 1 104 ? -2.942 13.033 -7.373 1.00 91.12 104 GLU A N 1
ATOM 803 C CA . GLU A 1 104 ? -3.434 12.384 -6.154 1.00 91.12 104 GLU A CA 1
ATOM 804 C C . GLU A 1 104 ? -2.265 11.862 -5.318 1.00 91.12 104 GLU A C 1
ATOM 806 O O . GLU A 1 104 ? -2.210 12.088 -4.112 1.00 91.12 104 GLU A O 1
ATOM 811 N N . ILE A 1 105 ? -1.273 11.252 -5.968 1.00 90.62 105 ILE A N 1
ATOM 812 C CA . ILE A 1 105 ? -0.053 10.793 -5.297 1.00 90.62 105 ILE A CA 1
ATOM 813 C C . ILE A 1 105 ? 0.796 11.969 -4.825 1.00 90.62 105 ILE A C 1
ATOM 815 O O . ILE A 1 105 ? 1.285 11.951 -3.696 1.00 90.62 105 ILE A O 1
ATOM 819 N N . ALA A 1 106 ? 0.928 13.018 -5.639 1.00 89.62 106 ALA A N 1
ATOM 820 C CA . ALA A 1 106 ? 1.613 14.241 -5.232 1.00 89.62 106 ALA A CA 1
ATOM 821 C C . ALA A 1 106 ? 0.969 14.853 -3.978 1.00 89.62 106 ALA A C 1
ATOM 823 O O . ALA A 1 106 ? 1.675 15.296 -3.070 1.00 89.62 106 ALA A O 1
ATOM 824 N N . LYS A 1 107 ? -0.367 14.830 -3.885 1.00 89.94 107 LYS A N 1
ATOM 825 C CA . LYS A 1 107 ? -1.090 15.240 -2.678 1.00 89.94 107 LYS A CA 1
ATOM 826 C C . LYS A 1 107 ? -0.730 14.355 -1.479 1.00 89.94 107 LYS A C 1
ATOM 828 O O . LYS A 1 107 ? -0.365 14.908 -0.447 1.00 89.94 107 LYS A O 1
ATOM 833 N N . CYS A 1 108 ? -0.746 13.026 -1.621 1.00 90.50 108 CYS A N 1
ATOM 834 C CA . CYS A 1 108 ? -0.322 12.114 -0.550 1.00 90.50 108 CYS A CA 1
ATOM 835 C C . CYS A 1 108 ? 1.090 12.445 -0.046 1.00 90.50 108 CYS A C 1
ATOM 837 O O . CYS A 1 108 ? 1.310 12.529 1.161 1.00 90.50 108 CYS A O 1
ATOM 839 N N . ILE A 1 109 ? 2.041 12.672 -0.962 1.00 89.38 109 ILE A N 1
ATOM 840 C CA . ILE A 1 109 ? 3.428 13.021 -0.618 1.00 89.38 109 ILE A CA 1
ATOM 841 C C . ILE A 1 109 ? 3.478 14.333 0.175 1.00 89.38 109 ILE A C 1
ATOM 843 O O . ILE A 1 109 ? 4.108 14.396 1.230 1.00 89.38 109 ILE A O 1
ATOM 847 N N . ASN A 1 110 ? 2.776 15.367 -0.296 1.00 88.19 110 ASN A N 1
ATOM 848 C CA . ASN A 1 110 ? 2.707 16.665 0.382 1.00 88.19 110 ASN A CA 1
ATOM 849 C C . ASN A 1 110 ? 2.079 16.575 1.784 1.00 88.19 110 ASN A C 1
ATOM 851 O O . ASN A 1 110 ? 2.395 17.384 2.653 1.00 88.19 110 ASN A O 1
ATOM 855 N N . GLU A 1 111 ? 1.209 15.592 2.013 1.00 88.75 111 GLU A N 1
ATOM 856 C CA . GLU A 1 111 ? 0.557 15.329 3.299 1.00 88.75 111 GLU A CA 1
ATOM 857 C C . GLU A 1 111 ? 1.357 14.374 4.210 1.00 88.75 111 GLU A C 1
ATOM 859 O O . GLU A 1 111 ? 0.916 14.070 5.319 1.00 88.75 111 GLU A O 1
ATOM 864 N N . GLY A 1 112 ? 2.546 13.929 3.785 1.00 88.38 112 GLY A N 1
ATOM 865 C CA . GLY A 1 112 ? 3.482 13.155 4.606 1.00 88.38 112 GLY A CA 1
ATOM 866 C C . GLY A 1 112 ? 3.682 11.697 4.190 1.00 88.38 112 GLY A C 1
ATOM 867 O O . GLY A 1 112 ? 4.394 10.970 4.887 1.00 88.38 112 GLY A O 1
ATOM 868 N N . PHE A 1 113 ? 3.093 11.251 3.077 1.00 90.62 113 PHE A N 1
ATOM 869 C CA . PHE A 1 113 ? 3.429 9.959 2.480 1.00 90.62 113 PHE A CA 1
ATOM 870 C C . PHE A 1 113 ? 4.852 10.001 1.908 1.00 90.62 113 PHE A C 1
ATOM 872 O O . PHE A 1 113 ? 5.293 11.020 1.379 1.00 90.62 113 PHE A O 1
ATOM 879 N N . SER A 1 114 ? 5.589 8.893 1.976 1.00 91.31 114 SER A N 1
ATOM 880 C CA . SER A 1 114 ? 6.961 8.843 1.459 1.00 91.31 114 SER A CA 1
ATOM 881 C C . SER A 1 114 ? 7.247 7.593 0.636 1.00 91.31 114 SER A C 1
ATOM 883 O O . SER A 1 114 ? 6.698 6.518 0.873 1.00 91.31 114 SER A O 1
ATOM 885 N N . PHE A 1 115 ? 8.165 7.735 -0.315 1.00 89.00 115 PHE A N 1
ATOM 886 C CA . PHE A 1 115 ? 8.779 6.611 -1.008 1.00 89.00 115 PHE A CA 1
ATOM 887 C C . PHE A 1 115 ? 10.204 6.418 -0.490 1.00 89.00 115 PHE A C 1
ATOM 889 O O . PHE A 1 115 ? 10.894 7.399 -0.207 1.00 89.00 115 PHE A O 1
ATOM 896 N N . SER A 1 116 ? 10.647 5.170 -0.349 1.00 84.56 116 SER A N 1
ATOM 897 C CA . SER A 1 116 ? 12.037 4.844 -0.006 1.00 84.56 116 SER A CA 1
ATOM 898 C C . SER A 1 116 ? 12.659 3.931 -1.058 1.00 84.56 116 SER A C 1
ATOM 900 O O . SER A 1 116 ? 11.948 3.160 -1.702 1.00 84.56 116 SER A O 1
ATOM 902 N N . ASP A 1 117 ? 13.984 3.981 -1.201 1.00 72.88 117 ASP A N 1
ATOM 903 C CA . ASP A 1 117 ? 14.704 2.912 -1.904 1.00 72.88 117 ASP A CA 1
ATOM 904 C C . ASP A 1 117 ? 14.585 1.612 -1.078 1.00 72.88 117 ASP A C 1
ATOM 906 O O . ASP A 1 117 ? 14.397 1.664 0.148 1.00 72.88 117 ASP A O 1
ATOM 910 N N . GLU A 1 118 ? 14.590 0.461 -1.751 1.00 61.69 118 GLU A N 1
ATOM 911 C CA . GLU A 1 118 ? 14.418 -0.863 -1.126 1.00 61.69 118 GLU A CA 1
ATOM 912 C C . GLU A 1 118 ? 15.595 -1.259 -0.226 1.00 61.69 118 GLU A C 1
ATOM 914 O O . GLU A 1 118 ? 16.750 -1.217 -0.704 1.00 61.69 118 GLU A O 1
#

pLDDT: mean 84.4, std 10.71, range [46.75, 93.62]

Foldseek 3Di:
DDLVVVLVVQLVCQQDAEDEDQDALVNLQQCQDDPVDNNSHGNQNHAEYEHDANYNYDPVSVVRNLLRQQPQCPVDPDRDGRNRHQEYAYDDDPPPCCCVVPPSNVVSVVSRRYYHHD